Protein AF-A0A978TGZ0-F1 (afdb_monomer)

Nearest PDB structures (foldseek):
  1dab-assembly1_A  TM=5.781E-01  e=1.177E+00  Bordetella pertussis
  6owt-assembly1_S  TM=5.102E-01  e=1.735E+00  Rattus norvegicus
  8d9w-assembly1_f  TM=5.354E-01  e=7.667E+00  Homo sapiens
  2j3t-assembly1_C  TM=4.265E-01  e=3.531E+00  Mus musculus
  2j3t-assembly1_D  TM=4.080E-01  e=2.246E+00  Homo sapiens

Secondary structure (DSSP, 8-state):
-HHHHHHHHHT-EEEHHHHHHHHSS-----TT--EEEETTEEEEEEEEETTEEEEEEEE--TT---

Radius of gyration: 11.65 Å; Cα contacts (8 Å, |Δi|>4): 102; chains: 1; bounding box: 30×21×41 Å

Sequence (66 aa):
MEVLERAASGGWVMTSEEVQHLIGIKPSCPKGHESFQRGCWVFEKAGKLGSQSAWRVTKHSPSDLD

Foldseek 3Di:
DVVLVCLQVVQNKDWQVRVCVVVVDRFDDDPPDQWDDDVQKIWGFPQDDVPTTITRIHGNDPPPPD

Structure (mmCIF, N/CA/C/O backbone):
data_AF-A0A978TGZ0-F1
#
_entry.id   AF-A0A978TGZ0-F1
#
loop_
_atom_site.group_PDB
_atom_site.id
_atom_site.type_symbol
_atom_site.label_atom_id
_atom_site.label_alt_id
_atom_site.label_comp_id
_atom_site.label_asym_id
_atom_site.label_entity_id
_atom_site.label_seq_id
_atom_site.pdbx_PDB_ins_code
_atom_site.Cartn_x
_atom_site.Cartn_y
_atom_site.Cartn_z
_atom_site.occupancy
_atom_site.B_iso_or_equiv
_atom_site.auth_seq_id
_atom_site.auth_comp_id
_atom_site.auth_asym_id
_atom_site.auth_atom_id
_atom_site.pdbx_PDB_model_num
ATOM 1 N N . MET A 1 1 ? -11.965 -7.141 -5.546 1.00 61.84 1 MET A N 1
ATOM 2 C CA . MET A 1 1 ? -10.713 -6.355 -5.666 1.00 61.84 1 MET A CA 1
ATOM 3 C C . MET A 1 1 ? -10.945 -4.838 -5.663 1.00 61.84 1 MET A C 1
ATOM 5 O O . MET A 1 1 ? -9.972 -4.106 -5.780 1.00 61.84 1 MET A O 1
ATOM 9 N N . GLU A 1 2 ? -12.171 -4.345 -5.428 1.00 82.38 2 GLU A N 1
ATOM 10 C CA . GLU A 1 2 ? -12.472 -2.900 -5.408 1.00 82.38 2 GLU A CA 1
ATOM 11 C C . GLU A 1 2 ? -11.613 -2.087 -4.435 1.00 82.38 2 GLU A C 1
ATOM 13 O O . GLU A 1 2 ? -11.265 -0.954 -4.737 1.00 82.38 2 GLU A O 1
ATOM 18 N N . VAL A 1 3 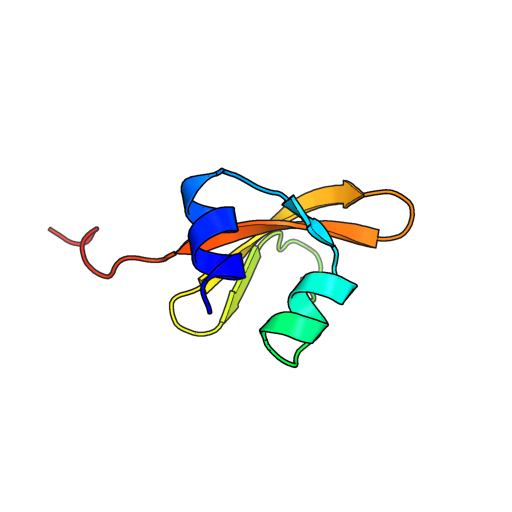? -11.229 -2.648 -3.285 1.00 87.31 3 VAL A N 1
ATOM 19 C CA . VAL A 1 3 ? -10.411 -1.925 -2.296 1.00 87.31 3 VAL A CA 1
ATOM 20 C C . VAL A 1 3 ? -9.041 -1.539 -2.862 1.00 87.31 3 VAL A C 1
ATOM 22 O O . VAL A 1 3 ? -8.621 -0.402 -2.686 1.00 87.31 3 VAL A O 1
ATOM 25 N N . LEU A 1 4 ? -8.372 -2.440 -3.591 1.00 87.75 4 LEU A N 1
ATOM 26 C CA . LEU A 1 4 ? -7.077 -2.146 -4.219 1.00 87.75 4 LEU A CA 1
ATOM 27 C C . LEU A 1 4 ? -7.222 -1.112 -5.339 1.00 87.75 4 LEU A C 1
ATOM 29 O O . LEU A 1 4 ? -6.385 -0.225 -5.464 1.00 87.75 4 LEU A O 1
ATOM 33 N N . GLU A 1 5 ? -8.303 -1.185 -6.121 1.00 89.00 5 GLU A N 1
ATOM 34 C CA . GLU A 1 5 ? -8.585 -0.205 -7.178 1.00 89.00 5 GLU A CA 1
ATOM 35 C C . GLU A 1 5 ? -8.882 1.180 -6.608 1.00 89.00 5 GLU A C 1
ATOM 37 O O . GLU A 1 5 ? -8.333 2.171 -7.087 1.00 89.00 5 GLU A O 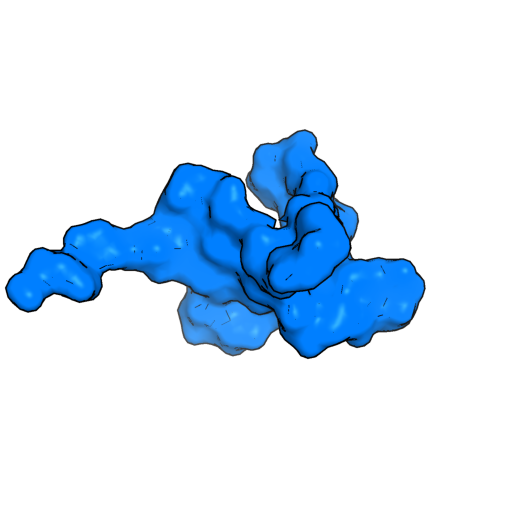1
ATOM 42 N N . ARG A 1 6 ? -9.673 1.259 -5.536 1.00 89.00 6 ARG A N 1
ATOM 43 C CA . ARG A 1 6 ? -9.942 2.514 -4.826 1.00 89.00 6 ARG A CA 1
ATOM 44 C C . ARG A 1 6 ? -8.691 3.050 -4.146 1.00 89.00 6 ARG A C 1
ATOM 46 O O . ARG A 1 6 ? -8.471 4.255 -4.183 1.00 89.00 6 ARG A O 1
ATOM 53 N N . ALA A 1 7 ? -7.854 2.181 -3.581 1.00 89.56 7 ALA A N 1
ATOM 54 C CA . ALA A 1 7 ? -6.594 2.597 -2.984 1.00 89.56 7 ALA A CA 1
ATOM 55 C C . ALA A 1 7 ? -5.624 3.146 -4.036 1.00 89.56 7 ALA A C 1
ATOM 57 O O . ALA A 1 7 ? -5.064 4.222 -3.837 1.00 89.56 7 ALA A O 1
ATOM 58 N N . ALA A 1 8 ? -5.497 2.473 -5.180 1.00 89.12 8 ALA A N 1
ATOM 59 C CA . ALA A 1 8 ? -4.670 2.939 -6.286 1.00 89.12 8 ALA A CA 1
ATOM 60 C C . ALA A 1 8 ? -5.195 4.240 -6.907 1.00 89.12 8 ALA A C 1
ATOM 62 O O . ALA A 1 8 ? -4.418 5.163 -7.137 1.00 89.12 8 ALA A O 1
ATOM 63 N N . SER A 1 9 ? -6.508 4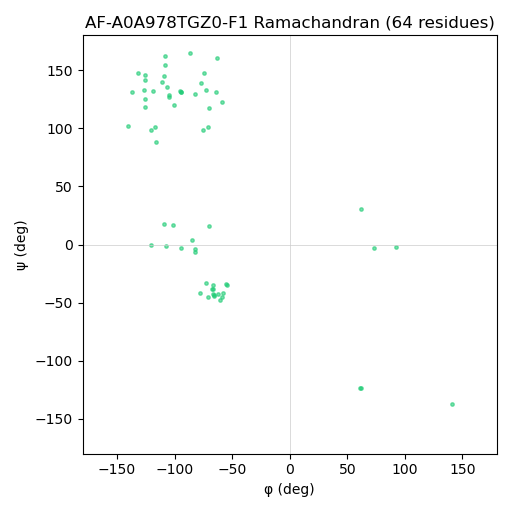.355 -7.115 1.00 88.19 9 SER A N 1
ATOM 64 C CA . SER A 1 9 ? -7.124 5.564 -7.672 1.00 88.19 9 SER A CA 1
ATOM 65 C C . SER A 1 9 ? -7.148 6.735 -6.686 1.00 88.19 9 SER A C 1
ATOM 67 O O . SER A 1 9 ? -7.082 7.886 -7.106 1.00 88.19 9 SER A O 1
ATOM 69 N N . GLY A 1 10 ? -7.283 6.459 -5.388 1.00 84.56 10 GLY A N 1
ATOM 70 C CA . GLY A 1 10 ? -7.385 7.462 -4.327 1.00 84.56 10 GLY A CA 1
ATOM 71 C C . GLY A 1 10 ? -6.053 7.804 -3.661 1.00 84.56 10 GLY A C 1
ATOM 72 O O . GLY A 1 10 ? -6.026 8.652 -2.773 1.00 84.56 10 GLY A O 1
ATOM 73 N N . GLY A 1 11 ? -4.959 7.136 -4.041 1.00 83.38 11 GLY A N 1
ATOM 74 C CA . GLY A 1 11 ? -3.661 7.278 -3.381 1.00 83.38 11 GLY A CA 1
ATOM 75 C C . GLY A 1 11 ? -3.683 6.852 -1.911 1.00 83.38 11 GLY A C 1
ATOM 76 O O . GLY A 1 11 ? -2.953 7.422 -1.101 1.00 83.38 11 GLY A O 1
ATOM 77 N N . TRP A 1 12 ? -4.539 5.893 -1.548 1.00 87.12 12 TRP A N 1
ATOM 78 C CA . TRP A 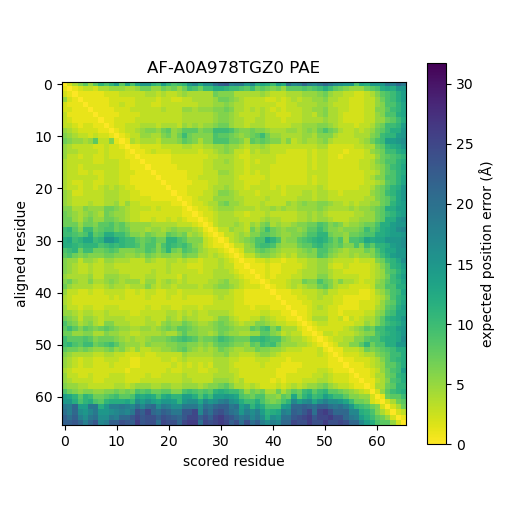1 12 ? -4.675 5.460 -0.162 1.00 87.12 12 TRP A CA 1
ATOM 79 C C . TRP A 1 12 ? -3.493 4.605 0.272 1.00 87.12 12 TRP A C 1
ATOM 81 O O . TRP A 1 12 ? -2.907 3.841 -0.502 1.00 87.12 12 TRP A O 1
ATOM 91 N N . VAL A 1 13 ? -3.176 4.732 1.556 1.00 90.56 13 VAL A N 1
ATOM 92 C CA . VAL A 1 13 ? -2.115 3.980 2.207 1.00 90.56 13 VAL A CA 1
ATOM 93 C C . VAL A 1 13 ? -2.748 2.900 3.069 1.00 90.56 13 VAL A C 1
ATOM 95 O O . VAL A 1 13 ? -3.613 3.173 3.898 1.00 90.56 13 VAL A O 1
ATOM 98 N N . MET A 1 14 ? -2.307 1.668 2.863 1.00 91.38 14 MET A N 1
ATOM 99 C CA . MET A 1 14 ? -2.791 0.477 3.547 1.00 91.38 14 MET A CA 1
ATOM 100 C C . MET A 1 14 ? -1.746 -0.029 4.533 1.00 91.38 14 MET A C 1
ATOM 102 O O . MET A 1 14 ? -0.549 0.197 4.362 1.00 91.38 14 MET A O 1
ATOM 106 N N . THR A 1 15 ? -2.168 -0.734 5.573 1.00 92.25 15 THR A N 1
ATOM 107 C CA . THR A 1 15 ? -1.224 -1.358 6.500 1.00 92.25 15 THR A CA 1
ATOM 108 C C . THR A 1 15 ? -0.794 -2.741 6.014 1.00 92.25 15 THR A C 1
ATOM 110 O O . THR A 1 15 ? -1.424 -3.341 5.144 1.00 92.25 15 THR A O 1
ATOM 113 N N . SER A 1 16 ? 0.284 -3.283 6.588 1.00 90.81 16 SER A N 1
ATOM 114 C CA . SER A 1 16 ? 0.725 -4.654 6.296 1.00 90.81 16 SER A CA 1
ATOM 115 C C . SER A 1 16 ? -0.374 -5.706 6.510 1.00 90.81 16 SER A C 1
ATOM 117 O O . SER A 1 16 ? -0.403 -6.692 5.778 1.00 90.81 16 SER A O 1
ATOM 119 N N . GLU A 1 17 ? -1.244 -5.519 7.509 1.00 92.00 17 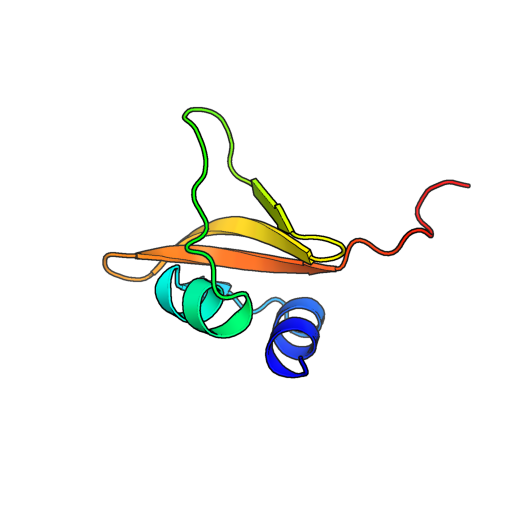GLU A N 1
ATOM 120 C CA . GLU A 1 17 ? -2.373 -6.420 7.780 1.00 92.00 17 GLU A CA 1
ATOM 121 C C . GLU A 1 17 ? -3.466 -6.309 6.722 1.00 92.00 17 GLU A C 1
ATOM 123 O O . GLU A 1 17 ? -3.932 -7.334 6.234 1.00 92.00 17 GLU A O 1
ATOM 128 N N . GLU A 1 18 ? -3.839 -5.091 6.335 1.00 90.62 18 GLU A N 1
ATOM 129 C CA . GLU A 1 18 ? -4.841 -4.854 5.291 1.00 90.62 18 GLU A CA 1
ATOM 130 C C . GLU A 1 18 ? -4.402 -5.464 3.959 1.00 90.62 18 GLU A C 1
ATOM 132 O O . GLU A 1 18 ? -5.141 -6.217 3.327 1.00 90.62 18 GLU A O 1
ATOM 137 N N . VAL A 1 19 ? -3.150 -5.215 3.562 1.00 90.31 19 VAL A N 1
ATOM 138 C CA . VAL A 1 19 ? -2.583 -5.823 2.355 1.00 90.31 19 VAL A CA 1
ATOM 139 C C . VAL A 1 19 ? -2.613 -7.349 2.474 1.00 90.31 19 VAL A C 1
ATOM 141 O O . VAL A 1 19 ? -3.074 -8.015 1.552 1.00 90.31 19 VAL A O 1
ATOM 144 N N . GLN A 1 20 ? -2.215 -7.915 3.619 1.00 92.25 20 GLN A N 1
ATOM 145 C CA . GLN A 1 20 ? -2.289 -9.359 3.845 1.00 92.25 20 GLN A CA 1
ATOM 146 C C . GLN A 1 20 ? -3.708 -9.914 3.704 1.00 92.25 20 GLN A C 1
ATOM 148 O O . GLN A 1 20 ? -3.869 -10.967 3.092 1.00 92.25 20 GLN A O 1
ATOM 153 N N . HIS A 1 21 ? -4.725 -9.226 4.220 1.00 91.31 21 HIS A N 1
ATOM 154 C CA . HIS A 1 21 ? -6.119 -9.646 4.069 1.00 91.31 21 HIS A CA 1
ATOM 155 C C . HIS A 1 21 ? -6.588 -9.575 2.611 1.00 91.31 21 HIS A C 1
ATOM 157 O O . HIS A 1 21 ? -7.350 -10.434 2.171 1.00 91.31 21 HIS A O 1
ATOM 163 N N . LEU A 1 22 ? -6.109 -8.595 1.840 1.00 89.44 22 LEU A N 1
ATOM 164 C CA . LEU A 1 22 ? -6.508 -8.403 0.444 1.00 89.44 22 LEU A CA 1
ATOM 165 C C . LEU A 1 22 ? -5.835 -9.369 -0.534 1.00 89.44 22 LEU A C 1
ATOM 167 O O . LEU A 1 22 ? -6.488 -9.850 -1.459 1.00 89.44 22 LEU A O 1
ATOM 171 N N . ILE A 1 23 ? -4.533 -9.623 -0.369 1.00 89.00 23 ILE A N 1
ATOM 172 C CA . ILE A 1 23 ? -3.749 -10.465 -1.291 1.00 89.00 23 ILE A CA 1
ATOM 173 C C . ILE A 1 23 ? -3.386 -11.840 -0.712 1.00 89.00 23 ILE A C 1
ATOM 175 O O . ILE A 1 23 ? -2.723 -12.631 -1.385 1.00 89.00 23 ILE A O 1
ATOM 179 N N . GLY A 1 24 ? -3.772 -12.122 0.535 1.00 89.38 24 GLY A N 1
ATOM 180 C CA . GLY A 1 24 ? -3.460 -13.358 1.265 1.00 89.38 24 GLY A CA 1
ATOM 181 C C . GLY A 1 24 ? -2.003 -13.478 1.732 1.00 89.38 24 GLY A C 1
ATOM 182 O O . GLY A 1 24 ? -1.644 -14.451 2.391 1.00 89.38 24 GLY A O 1
ATOM 183 N N . ILE A 1 25 ? -1.144 -12.513 1.394 1.00 88.69 25 ILE A N 1
ATOM 184 C CA . ILE A 1 25 ? 0.297 -12.530 1.668 1.00 88.69 25 ILE A CA 1
ATOM 185 C C . ILE A 1 25 ? 0.694 -11.252 2.390 1.00 88.69 25 ILE A C 1
ATOM 187 O O . ILE A 1 25 ? 0.365 -10.148 1.964 1.00 88.69 25 ILE A O 1
ATOM 191 N N . LYS A 1 26 ? 1.470 -11.403 3.464 1.00 88.19 26 LYS A N 1
ATOM 192 C CA . LYS A 1 26 ? 2.037 -10.270 4.187 1.00 88.19 26 LYS A CA 1
ATOM 193 C C . LYS A 1 26 ? 3.122 -9.595 3.338 1.00 88.19 26 LYS A C 1
ATOM 195 O O . LYS A 1 26 ? 4.137 -10.241 3.064 1.00 88.19 26 LYS A O 1
ATOM 200 N N . PRO A 1 27 ? 2.959 -8.317 2.948 1.00 87.69 27 PRO A N 1
ATOM 201 C CA . PRO A 1 27 ? 3.977 -7.620 2.176 1.00 87.69 27 PRO A CA 1
ATOM 202 C C . PRO A 1 27 ? 5.249 -7.499 3.017 1.00 87.69 27 PRO A C 1
ATOM 204 O O . PRO A 1 27 ? 5.209 -7.118 4.192 1.00 87.69 27 PRO A O 1
ATOM 207 N N . SER A 1 28 ? 6.379 -7.862 2.419 1.00 83.50 28 SER A N 1
ATOM 208 C CA . SER A 1 28 ? 7.699 -7.791 3.042 1.00 83.50 28 SER A CA 1
ATOM 209 C C . SER A 1 28 ? 8.689 -7.235 2.036 1.00 83.50 28 SER A C 1
ATOM 211 O O . SER A 1 28 ? 8.752 -7.718 0.909 1.00 83.50 28 SER A O 1
ATOM 213 N N . CYS A 1 29 ? 9.477 -6.248 2.459 1.00 83.38 29 CYS A N 1
ATOM 214 C CA . CYS A 1 29 ? 10.587 -5.752 1.660 1.00 83.38 29 CYS A CA 1
ATOM 215 C C . CYS A 1 29 ? 11.913 -6.253 2.236 1.00 83.38 29 CYS A C 1
ATOM 217 O O . CYS A 1 29 ? 12.151 -6.073 3.438 1.00 83.38 29 CYS A O 1
ATOM 219 N N . PRO A 1 30 ? 12.789 -6.849 1.410 1.00 77.25 30 PRO A N 1
ATOM 220 C CA . PRO A 1 30 ? 14.164 -7.100 1.809 1.00 77.25 30 PRO A CA 1
ATOM 221 C C . PRO A 1 30 ? 14.904 -5.780 2.072 1.00 77.25 30 PRO A C 1
ATOM 223 O O . PRO A 1 30 ? 14.488 -4.699 1.653 1.00 77.25 30 PRO A O 1
ATOM 226 N N . LYS A 1 31 ? 16.013 -5.863 2.809 1.00 75.00 31 LYS A N 1
ATOM 227 C CA . LYS A 1 31 ? 16.819 -4.696 3.182 1.00 75.00 31 LYS A CA 1
ATOM 228 C C . LYS A 1 31 ? 17.307 -3.982 1.912 1.00 75.00 31 LYS A C 1
ATOM 230 O O . LYS A 1 31 ? 17.956 -4.606 1.084 1.00 75.00 31 LYS A O 1
ATOM 235 N N . GLY A 1 32 ? 16.987 -2.695 1.775 1.00 81.12 32 GLY A N 1
ATOM 236 C CA . GLY A 1 32 ? 17.310 -1.895 0.584 1.00 81.12 32 GLY A CA 1
ATOM 237 C C . GLY 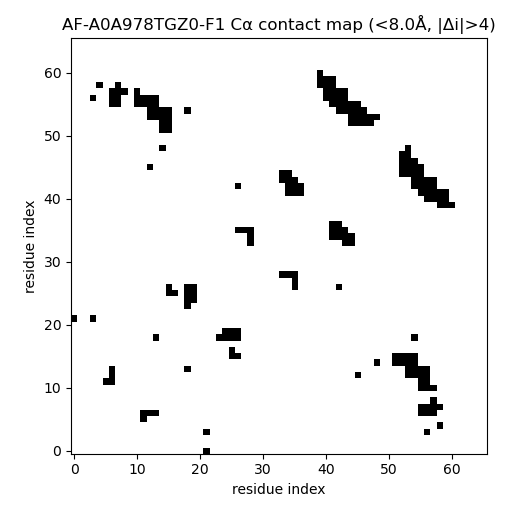A 1 32 ? 16.218 -1.857 -0.490 1.00 81.12 32 GLY A C 1
ATOM 238 O O . GLY A 1 32 ? 16.387 -1.153 -1.476 1.00 81.12 32 GLY A O 1
ATOM 239 N N . HIS A 1 33 ? 15.100 -2.562 -0.297 1.00 81.44 33 HIS A N 1
ATOM 240 C CA . HIS A 1 33 ? 13.923 -2.451 -1.154 1.00 81.44 33 HIS A CA 1
ATOM 241 C C . HIS A 1 33 ? 12.786 -1.742 -0.423 1.00 81.44 33 HIS A C 1
ATOM 243 O O . HIS A 1 33 ? 12.579 -1.922 0.779 1.00 81.44 33 HIS A O 1
ATOM 249 N N . GLU A 1 34 ? 12.019 -0.959 -1.173 1.00 86.75 34 GLU A N 1
ATOM 250 C CA . GLU A 1 34 ? 10.878 -0.203 -0.654 1.00 86.75 34 GLU A CA 1
ATOM 251 C C . GLU A 1 34 ? 9.570 -0.583 -1.346 1.00 86.75 34 GLU A C 1
ATOM 253 O O . GLU A 1 34 ? 8.519 -0.109 -0.945 1.00 86.75 34 GLU A O 1
ATOM 258 N N . SER A 1 35 ? 9.593 -1.501 -2.312 1.00 89.19 35 SER A N 1
ATOM 259 C CA . SER A 1 35 ? 8.408 -1.950 -3.039 1.00 89.19 35 SER A CA 1
ATOM 260 C C . SER A 1 35 ? 8.244 -3.470 -2.998 1.00 89.19 35 SER A C 1
ATOM 262 O O . SER A 1 35 ? 9.211 -4.234 -2.984 1.00 89.19 35 SER A O 1
ATOM 264 N N . PHE A 1 36 ? 6.990 -3.908 -2.970 1.00 90.00 36 PHE A N 1
ATOM 265 C CA . PHE A 1 36 ? 6.572 -5.300 -3.044 1.00 90.00 36 PHE A CA 1
ATOM 266 C C . PHE A 1 36 ? 5.560 -5.442 -4.183 1.00 90.00 36 PHE A C 1
ATOM 268 O O . PHE A 1 36 ? 4.557 -4.738 -4.203 1.00 90.00 36 PHE A O 1
ATOM 275 N N . GLN A 1 37 ? 5.797 -6.340 -5.137 1.00 89.25 37 GLN A N 1
ATOM 276 C CA . GLN A 1 37 ? 4.917 -6.523 -6.295 1.00 89.25 37 GLN A CA 1
ATOM 277 C C . GLN A 1 37 ? 4.182 -7.864 -6.237 1.00 89.25 37 GLN A C 1
ATOM 279 O O . GLN A 1 37 ? 4.758 -8.903 -5.906 1.00 89.25 37 GLN A O 1
ATOM 284 N N . ARG A 1 38 ? 2.903 -7.854 -6.623 1.00 88.31 38 ARG A N 1
ATOM 285 C CA . ARG A 1 38 ? 2.066 -9.048 -6.749 1.00 88.31 38 ARG A CA 1
ATOM 286 C C . ARG A 1 38 ? 1.170 -8.951 -7.984 1.00 88.31 38 ARG A C 1
ATOM 288 O O . ARG A 1 38 ? 0.133 -8.293 -7.968 1.00 88.31 38 ARG A O 1
ATOM 295 N N . GLY A 1 39 ? 1.551 -9.648 -9.055 1.00 88.31 39 GLY A N 1
ATOM 296 C CA . GLY A 1 39 ? 0.833 -9.573 -10.331 1.00 88.31 39 GLY A CA 1
ATOM 297 C C . GLY A 1 39 ? 0.864 -8.146 -10.888 1.00 88.31 39 GLY A C 1
ATOM 298 O O . GLY A 1 39 ? 1.942 -7.572 -11.033 1.00 88.31 39 GLY A O 1
ATOM 299 N N . CYS A 1 40 ? -0.313 -7.571 -11.150 1.00 88.62 40 CYS A N 1
ATOM 300 C CA . CYS A 1 40 ? -0.478 -6.190 -11.624 1.00 88.62 40 CYS A CA 1
ATOM 301 C C . CYS A 1 40 ? -0.496 -5.141 -10.497 1.00 88.62 40 CYS A C 1
ATOM 303 O O . CYS A 1 40 ? -0.740 -3.970 -10.772 1.00 88.62 40 CYS A O 1
ATOM 305 N N . TRP A 1 41 ? -0.293 -5.538 -9.241 1.00 89.75 41 TRP A N 1
ATOM 306 C CA . TRP A 1 41 ? -0.312 -4.638 -8.089 1.00 89.75 41 TRP A CA 1
ATOM 307 C C . TRP A 1 41 ? 1.092 -4.406 -7.555 1.00 89.75 41 TRP A C 1
ATOM 309 O O . TRP A 1 41 ? 1.856 -5.356 -7.372 1.00 89.75 41 TRP A O 1
ATOM 319 N N . VAL A 1 42 ? 1.406 -3.154 -7.260 1.00 90.88 42 VAL A N 1
ATOM 320 C CA . VAL A 1 42 ? 2.655 -2.725 -6.642 1.00 90.88 42 VAL A CA 1
ATOM 321 C C . VAL A 1 42 ? 2.312 -2.060 -5.313 1.00 90.88 42 VAL A C 1
ATOM 323 O O . VAL A 1 42 ? 1.388 -1.258 -5.218 1.00 90.88 42 VAL A O 1
ATOM 326 N N . PHE A 1 43 ? 3.023 -2.456 -4.266 1.00 91.69 43 PHE A N 1
ATOM 327 C CA . PHE A 1 43 ? 2.866 -1.976 -2.903 1.00 91.69 43 PHE A CA 1
ATOM 328 C C . PHE A 1 43 ? 4.161 -1.278 -2.508 1.00 91.69 43 PHE A C 1
ATOM 330 O O . PHE A 1 43 ? 5.152 -1.930 -2.187 1.00 91.69 43 PHE A O 1
ATOM 337 N N . GLU A 1 44 ? 4.167 0.045 -2.545 1.00 91.50 44 GLU A N 1
ATOM 338 C CA . GLU A 1 44 ? 5.323 0.863 -2.187 1.00 91.50 44 GLU A CA 1
ATOM 339 C C . GLU A 1 44 ? 5.230 1.300 -0.734 1.00 91.50 44 GLU A C 1
ATOM 341 O O . GLU A 1 44 ? 4.198 1.775 -0.265 1.00 91.50 44 GLU A O 1
ATOM 346 N N . LYS A 1 45 ? 6.312 1.151 0.013 1.00 90.94 45 LYS A N 1
ATOM 347 C CA . LYS A 1 45 ? 6.376 1.505 1.418 1.00 90.94 45 LYS A CA 1
ATOM 348 C C . LYS A 1 45 ? 6.364 3.027 1.555 1.00 90.94 45 LYS A C 1
ATOM 350 O O . LYS A 1 45 ? 7.382 3.687 1.415 1.00 90.94 45 LYS A O 1
ATOM 355 N N . ALA A 1 46 ? 5.203 3.576 1.890 1.00 89.31 46 ALA A N 1
ATOM 356 C CA . ALA A 1 46 ? 4.991 5.006 2.095 1.00 89.31 46 ALA A CA 1
ATOM 357 C C . ALA A 1 46 ? 5.399 5.487 3.500 1.00 89.31 46 ALA A C 1
ATOM 359 O O . ALA A 1 46 ? 5.313 6.674 3.802 1.00 89.31 46 ALA A O 1
ATOM 360 N N . GLY A 1 47 ? 5.810 4.571 4.384 1.00 88.69 47 GLY A N 1
ATOM 361 C CA . GLY A 1 47 ? 6.283 4.889 5.728 1.00 88.69 47 GLY A CA 1
ATOM 362 C C . GLY A 1 47 ? 5.800 3.885 6.767 1.00 88.69 47 GLY A C 1
ATOM 363 O O . GLY A 1 47 ? 5.821 2.669 6.546 1.00 88.69 47 GLY A O 1
ATOM 364 N N . LYS A 1 48 ? 5.374 4.395 7.924 1.00 86.69 48 LYS A N 1
ATOM 365 C CA . LYS A 1 48 ? 4.754 3.611 8.997 1.00 86.69 48 LYS A CA 1
ATOM 366 C C . LYS A 1 48 ? 3.409 4.208 9.380 1.00 86.69 48 LYS A C 1
ATOM 368 O O . LYS A 1 48 ? 3.265 5.424 9.436 1.00 86.69 48 LYS A O 1
ATOM 373 N N . LEU A 1 49 ? 2.453 3.336 9.664 1.00 84.94 49 LEU A N 1
ATOM 374 C CA . LEU A 1 49 ? 1.127 3.684 10.150 1.00 84.94 49 LEU A CA 1
AT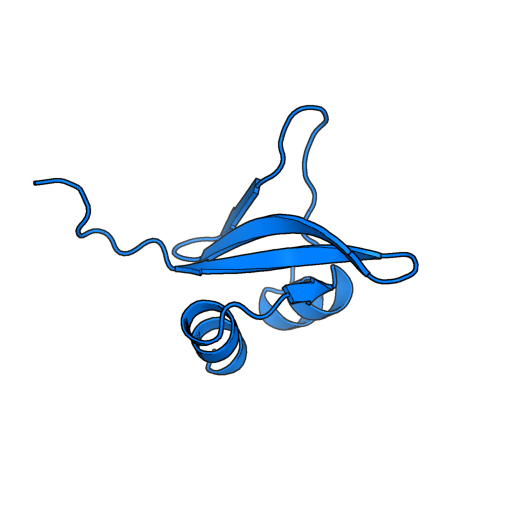OM 375 C C . LEU A 1 49 ? 0.964 2.993 11.506 1.00 84.94 49 LEU A C 1
ATOM 377 O O . LEU A 1 49 ? 0.778 1.778 11.592 1.00 84.94 49 LEU A O 1
ATOM 381 N N . GLY A 1 50 ? 1.192 3.763 12.573 1.00 85.31 50 GLY A N 1
ATOM 382 C CA . GLY A 1 50 ? 1.346 3.233 13.928 1.00 85.31 50 GLY A CA 1
ATOM 383 C C . GLY A 1 50 ? 2.538 2.273 14.037 1.00 85.31 50 GLY A C 1
ATOM 384 O O . GLY A 1 50 ? 3.672 2.624 13.708 1.00 85.31 50 GLY A O 1
ATOM 385 N N . SER A 1 51 ? 2.276 1.044 14.484 1.00 86.88 51 SER A N 1
ATOM 386 C CA . SER A 1 51 ? 3.286 -0.019 14.616 1.00 86.88 51 SER A CA 1
ATOM 387 C C . SER A 1 51 ? 3.567 -0.767 13.307 1.00 86.88 51 SER A C 1
ATOM 389 O O . SER A 1 51 ? 4.462 -1.613 13.267 1.00 86.88 51 SER A O 1
ATOM 391 N N . GLN A 1 52 ? 2.813 -0.490 12.240 1.00 87.00 52 GLN A N 1
ATOM 392 C CA . GLN A 1 52 ? 2.864 -1.243 10.987 1.00 87.00 52 GLN A CA 1
ATOM 393 C C . GLN A 1 52 ? 3.519 -0.446 9.867 1.00 87.00 52 GLN A C 1
ATOM 395 O O . GLN A 1 52 ? 3.644 0.775 9.940 1.00 87.00 52 GLN A O 1
ATOM 400 N N . SER A 1 53 ? 3.954 -1.140 8.814 1.00 90.00 53 SER A N 1
ATOM 401 C CA . SER A 1 53 ? 4.411 -0.454 7.604 1.00 90.00 53 SER A CA 1
ATOM 402 C C . SER A 1 53 ? 3.205 0.023 6.806 1.00 90.00 53 SER A C 1
ATOM 404 O O . SER A 1 53 ? 2.204 -0.687 6.703 1.00 90.00 53 SER A O 1
ATOM 406 N N . ALA A 1 54 ? 3.325 1.233 6.280 1.00 92.06 54 ALA A N 1
ATOM 407 C CA . ALA A 1 54 ? 2.330 1.866 5.439 1.00 92.06 54 ALA A CA 1
ATOM 408 C C . ALA A 1 54 ? 2.695 1.591 3.975 1.00 92.06 54 ALA A C 1
ATOM 410 O O . ALA A 1 54 ? 3.848 1.787 3.589 1.00 92.06 54 ALA A O 1
ATOM 411 N N . TRP A 1 55 ? 1.733 1.136 3.181 1.00 92.44 55 TRP A N 1
ATOM 412 C CA . TRP A 1 55 ? 1.909 0.686 1.804 1.00 92.44 55 TRP A CA 1
ATOM 413 C C . TRP A 1 55 ? 0.963 1.438 0.883 1.00 92.44 55 TRP A C 1
ATOM 415 O O . TRP A 1 55 ? -0.254 1.345 1.016 1.00 92.44 55 TRP A O 1
ATOM 425 N N . ARG A 1 56 ? 1.517 2.178 -0.065 1.00 92.62 56 ARG A N 1
ATOM 426 C CA . ARG A 1 56 ? 0.773 2.775 -1.160 1.00 92.62 56 ARG A CA 1
ATOM 427 C C . ARG A 1 56 ? 0.572 1.727 -2.241 1.00 92.62 56 ARG A C 1
ATOM 429 O O . ARG A 1 56 ? 1.525 1.071 -2.648 1.00 92.62 56 ARG A O 1
ATOM 436 N N . VAL A 1 57 ? -0.668 1.568 -2.680 1.00 91.88 57 VAL A N 1
ATOM 437 C CA . VAL A 1 57 ? -1.023 0.615 -3.733 1.00 91.88 57 VAL A CA 1
ATOM 438 C C . VAL A 1 57 ? -1.030 1.343 -5.067 1.00 91.88 57 VAL A C 1
ATOM 440 O O . VAL A 1 57 ? -1.655 2.391 -5.191 1.00 91.88 57 VAL A O 1
ATOM 443 N N . THR A 1 58 ? -0.371 0.783 -6.068 1.00 90.56 58 THR A N 1
ATOM 444 C CA . THR A 1 58 ? -0.399 1.242 -7.457 1.00 90.56 58 THR A CA 1
ATOM 445 C C . THR A 1 58 ? -0.660 0.050 -8.373 1.00 90.56 58 THR A C 1
ATOM 447 O O . THR A 1 58 ? -0.320 -1.094 -8.064 1.00 90.56 58 THR A O 1
ATOM 450 N N . LYS A 1 59 ? -1.350 0.290 -9.490 1.00 88.38 59 LYS A N 1
ATOM 451 C CA . LYS A 1 59 ? -1.632 -0.739 -10.495 1.00 88.38 59 LYS A CA 1
ATOM 452 C C . LYS A 1 59 ? -0.634 -0.558 -11.628 1.00 88.38 59 LYS A C 1
ATOM 454 O O . LYS A 1 59 ? -0.607 0.501 -12.246 1.00 88.38 59 LYS A O 1
ATOM 459 N N . HIS A 1 60 ? 0.170 -1.577 -11.899 1.00 81.94 60 HIS A N 1
ATOM 460 C CA . HIS A 1 60 ? 1.044 -1.588 -13.061 1.00 81.94 60 H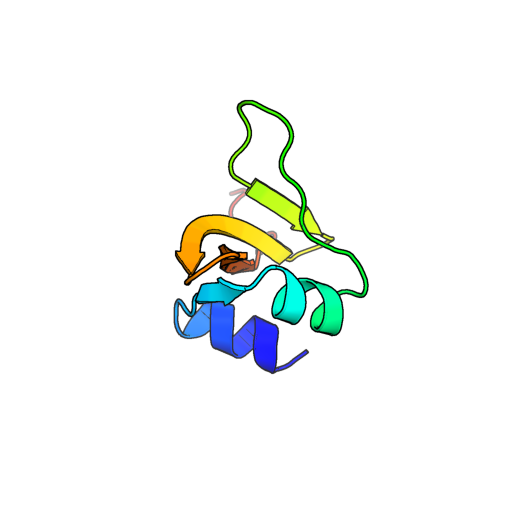IS A CA 1
ATOM 461 C C . HIS A 1 60 ? 0.171 -1.861 -14.290 1.00 81.94 60 HIS A C 1
ATOM 463 O O . HIS A 1 60 ? -0.228 -3.001 -14.546 1.00 81.94 60 HIS A O 1
ATOM 469 N N . SER A 1 61 ? -0.204 -0.809 -15.015 1.00 68.75 61 SER A N 1
ATOM 470 C CA . SER A 1 61 ? -0.812 -0.960 -16.333 1.00 68.75 61 SER A CA 1
ATOM 471 C C . SER A 1 61 ? 0.274 -1.384 -17.328 1.00 68.75 61 SER A C 1
ATOM 473 O O . SER A 1 61 ? 1.333 -0.762 -17.349 1.00 68.75 61 SER A O 1
ATOM 475 N N . PRO A 1 62 ? 0.051 -2.405 -18.170 1.00 61.97 62 PRO A N 1
ATOM 476 C CA . PRO A 1 62 ? 1.023 -2.848 -19.176 1.00 61.97 62 PRO A CA 1
ATOM 477 C C . PRO A 1 62 ? 1.226 -1.858 -20.345 1.00 61.97 62 PRO A C 1
ATOM 479 O O . PRO A 1 62 ? 1.751 -2.245 -21.378 1.00 61.97 62 PRO A O 1
ATOM 482 N N . SER A 1 63 ? 0.800 -0.602 -20.212 1.00 56.34 63 SER A N 1
ATOM 483 C CA . SER A 1 63 ? 0.732 0.399 -21.283 1.00 56.34 63 SER A CA 1
ATOM 484 C C . SER A 1 63 ? 1.770 1.528 -21.168 1.00 56.34 63 SER A C 1
ATOM 486 O O . SER A 1 63 ? 1.588 2.559 -21.797 1.00 56.34 63 SER A O 1
ATOM 488 N N . ASP A 1 64 ? 2.835 1.349 -20.375 1.00 56.75 64 ASP A N 1
ATOM 489 C CA . ASP A 1 64 ? 3.958 2.309 -20.241 1.00 56.75 64 ASP A CA 1
ATOM 490 C C . ASP A 1 64 ? 5.210 1.889 -21.051 1.00 56.75 64 ASP A C 1
ATOM 492 O O . ASP A 1 64 ? 6.319 2.347 -20.812 1.00 56.75 64 ASP A O 1
ATOM 496 N N . LEU A 1 65 ? 5.041 0.968 -22.004 1.00 55.94 65 LEU A N 1
ATOM 497 C CA . LEU A 1 65 ? 6.042 0.616 -23.014 1.00 55.94 65 LEU A CA 1
ATOM 498 C C . LEU A 1 65 ? 5.460 0.997 -24.381 1.00 55.94 65 LEU A C 1
ATOM 500 O O . LEU A 1 65 ? 4.773 0.181 -24.996 1.00 55.94 65 LEU A O 1
ATOM 504 N N . ASP A 1 66 ? 5.689 2.244 -24.794 1.00 44.38 66 ASP A N 1
ATOM 505 C CA . ASP A 1 66 ? 5.652 2.678 -26.200 1.00 44.38 66 ASP A CA 1
ATOM 506 C C . ASP A 1 66 ? 7.097 2.868 -26.685 1.00 44.38 66 ASP A C 1
ATOM 508 O O . ASP A 1 66 ? 7.874 3.535 -25.957 1.00 44.38 66 ASP A O 1
#

Solvent-accessible surface area (backbone atoms only — not comparable to full-atom values): 3930 Å² total; per-residue (Å²): 114,66,67,59,52,49,22,34,76,66,70,36,71,37,40,39,65,57,45,17,72,74,72,75,47,70,72,69,58,60,94,95,47,58,58,37,77,58,92,54,37,35,34,34,58,75,50,66,54,86,98,35,49,18,26,33,37,42,66,62,66,91,78,83,75,128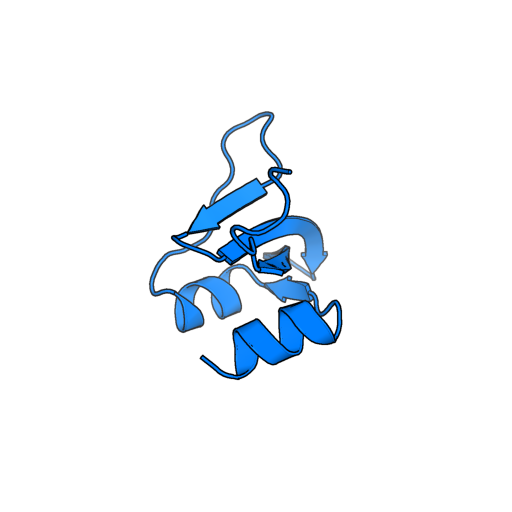

pLDDT: mean 84.89, std 10.15, range [44.38, 92.62]

Mean predicted aligned error: 5.56 Å